Protein 9EN7 (pdb70)

Radius of gyration: 12.28 Å; Cα contacts (8 Å, |Δi|>4): 155; chains: 1; bounding box: 19×34×38 Å

Organism: Drosophila melanogaster (NCBI:txid7227)

InterPro domains:
  IPR000504 RNA recognition motif domain [PF00076] (9-77)
  IPR000504 RNA recognition motif domain [PF00076] (98-163)
  IPR000504 RNA recognition motif domain [PS50102] (7-88)
  IPR000504 RNA recognition motif domain [PS50102] (96-173)
  IPR000504 RNA recognition motif domain [SM00360] (8-80)
  IPR000504 RNA recognition motif domain [SM00360] (97-169)
  IPR012677 Nucleotide-binding alpha-beta plait domain superfamily [G3DSA:3.30.70.330] (5-88)
  IPR012677 Nucleotide-binding alpha-beta plait domain superfamily [G3DSA:3.30.70.330] (96-175)
  IPR034131 DAZ-associated protein 1, RNA recognition motif 2 [cd12327] (94-173)
  IPR035979 RNA-binding domain superfamily [SSF54928] (7-91)
  IPR035979 RNA-binding domain superfamily [SSF54928] (87-186)

Structure (mmCIF, N/CA/C/O backbone):
data_9EN7
#
_entry.id   9EN7
#
_cell.length_a   38.344
_cell.length_b   45.496
_cell.length_c   57.026
_cell.angle_alpha   90.000
_cell.angle_beta   90.000
_cell.angle_gamma   90.000
#
_symmetry.space_group_name_H-M   'P 21 21 21'
#
loop_
_entity.id
_entity.type
_entity.pdbx_description
1 polymer 'Heterogeneous nuclear ribonucleoprotein 27C'
2 non-polymer GLYCEROL
3 water water
#
loop_
_atom_site.group_PDB
_atom_site.id
_atom_site.type_symbol
_atom_site.label_atom_id
_atom_site.label_alt_id
_atom_site.label_comp_id
_atom_site.label_asym_id
_atom_site.label_entity_id
_atom_site.label_seq_id
_atom_site.pdbx_PDB_ins_code
_atom_site.Cartn_x
_atom_site.Cartn_y
_atom_site.Cartn_z
_atom_site.occupancy
_atom_site.B_iso_or_equiv
_atom_site.auth_seq_id
_atom_site.auth_comp_id
_atom_site.auth_asym_id
_atom_site.auth_atom_id
_atom_site.pdbx_PDB_model_num
ATOM 1 N N . GLU A 1 7 ? 15.06916 16.54659 36.39752 1.000 55.69000 7 GLU A N 1
ATOM 2 C CA . GLU A 1 7 ? 15.87111 16.24997 35.21697 1.000 88.29000 7 GLU A CA 1
ATOM 3 C C . GLU A 1 7 ? 15.29067 16.94599 33.99025 1.000 149.67000 7 GLU A C 1
ATOM 4 O O . GLU A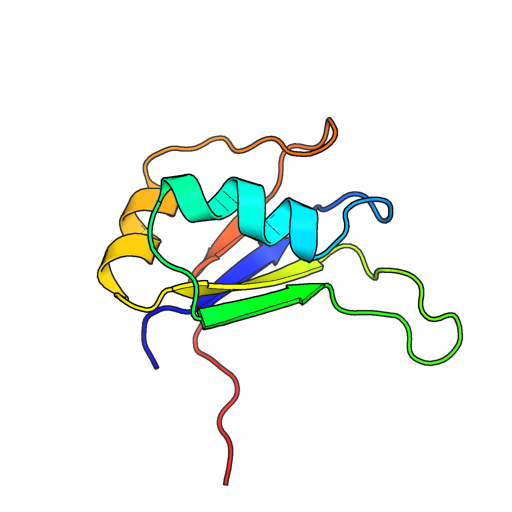 1 7 ? 14.07342 17.01748 33.82567 1.000 97.66000 7 GLU A O 1
ATOM 10 N N . ARG A 1 8 ? 16.16965 17.45244 33.12468 1.000 41.04000 8 ARG A N 1
ATOM 11 C CA . ARG A 1 8 ? 15.75819 18.27323 31.99665 1.000 31.88000 8 ARG A CA 1
ATOM 12 C C . ARG A 1 8 ? 16.10851 17.69375 30.63183 1.000 63.47000 8 ARG A C 1
ATOM 13 O O . ARG A 1 8 ? 15.61248 18.20595 29.62190 1.000 35.52000 8 ARG A O 1
ATOM 21 N N . GLY A 1 9 ? 16.92845 16.64869 30.56165 1.000 43.38152 9 GLY A N 1
ATOM 22 C CA . GLY A 1 9 ? 17.48309 16.24151 29.28360 1.000 27.41381 9 GLY A CA 1
ATOM 23 C C . GLY A 1 9 ? 17.00873 14.91478 28.72894 1.000 16.24142 9 GLY A C 1
ATOM 24 O O . GLY A 1 9 ? 17.73273 14.27543 27.95728 1.000 13.58847 9 GLY A O 1
ATOM 25 N N . LYS A 1 10 ? 15.79396 14.50374 29.07826 1.000 14.20697 10 LYS A N 1
ATOM 26 C CA . LYS A 1 10 ? 15.27956 13.19727 28.69275 1.000 13.50425 10 LYS A CA 1
ATOM 27 C C . LYS A 1 10 ? 14.32795 13.30997 27.50486 1.000 12.25410 10 LYS A C 1
ATOM 28 O O . LYS A 1 10 ? 13.42432 14.15550 27.48769 1.000 13.88851 10 LYS A O 1
ATOM 34 N N . LEU A 1 11 ? 14.52252 12.41952 26.54077 1.000 12.45939 11 LEU A N 1
ATOM 35 C CA . LEU A 1 11 ? 13.73013 12.33739 25.32538 1.000 14.45963 11 LEU A CA 1
ATOM 36 C C . LEU A 1 11 ? 13.04520 10.97676 25.26527 1.000 14.05958 11 LEU A C 1
ATOM 37 O O . LEU A 1 11 ? 13.70966 9.94513 25.36137 1.000 15.78610 11 LEU A O 1
ATOM 42 N N . PHE A 1 12 ? 11.72393 10.97393 25.10766 1.000 12.95155 12 PHE A N 1
ATOM 43 C CA . PHE A 1 12 ? 11.00955 9.78188 24.66032 1.000 11.76457 12 PHE A CA 1
ATOM 44 C C . PHE A 1 12 ? 11.22614 9.62950 23.15971 1.000 10.76182 12 PHE A C 1
ATOM 45 O O . PHE A 1 12 ? 11.27644 10.62846 22.43429 1.000 12.52255 12 PHE A O 1
ATOM 53 N N . VAL A 1 13 ? 11.39351 8.38820 22.69513 1.000 11.11186 13 VAL A N 1
ATOM 54 C CA . VAL A 1 13 ? 11.48424 8.12604 21.26244 1.000 11.91195 13 VAL A CA 1
ATOM 55 C C . VAL A 1 13 ? 10.50346 7.02888 20.89528 1.000 11.93564 13 VAL A C 1
ATOM 56 O O . VAL A 1 13 ? 10.71041 5.86107 21.25078 1.000 12.60941 13 VAL A O 1
ATOM 60 N N . GLY A 1 14 ? 9.44970 7.39348 20.17299 1.000 11.89616 14 GLY A N 1
ATOM 61 C CA . GLY A 1 14 ? 8.46808 6.43226 19.73270 1.000 12.79364 14 GLY A CA 1
ATOM 62 C C . GLY A 1 14 ? 8.66133 6.01061 18.28475 1.000 12.69100 14 GLY A C 1
ATOM 63 O O . GLY A 1 14 ? 9.46423 6.56072 17.53486 1.000 13.27791 14 GLY A O 1
ATOM 64 N N . GLY A 1 15 ? 7.87950 5.01142 17.89235 1.000 13.54110 15 GLY A N 1
ATOM 65 C CA . GLY A 1 15 ? 7.84984 4.58885 16.50626 1.000 14.25171 15 GLY A CA 1
ATOM 66 C C . GLY A 1 15 ? 9.04395 3.78567 16.04960 1.000 13.66216 15 GLY A C 1
ATOM 67 O O . GLY A 1 15 ? 9.30196 3.70514 14.84724 1.000 16.34670 15 GLY A O 1
ATOM 68 N N . LEU A 1 16 ? 9.78663 3.18533 16.97097 1.000 13.10683 16 LEU A N 1
ATOM 69 C CA . LEU A 1 16 ? 10.93863 2.38569 16.58938 1.000 13.41477 16 LEU A CA 1
ATOM 70 C C . LEU A 1 16 ? 10.49738 1.04132 16.03295 1.000 16.00718 16 LEU A C 1
ATOM 71 O O . LEU A 1 16 ? 9.51433 0.45340 16.48652 1.000 16.67305 16 LEU A O 1
ATOM 76 N N A SER A 1 17 ? 11.22900 0.54947 15.04035 0.737 17.10468 17 SER A N 1
ATOM 77 N N B SER A 1 17 ? 11.25651 0.53564 15.06766 0.263 16.85465 17 SER A N 1
ATOM 78 C CA A SER A 1 17 ? 11.07804 -0.85437 14.70241 0.737 17.91004 17 SER A CA 1
ATOM 79 C CA B SER A 1 17 ? 11.10178 -0.85722 14.67837 0.263 17.57053 17 SER A CA 1
ATOM 80 C C A SER A 1 17 ? 11.51400 -1.69263 15.89246 0.737 17.27312 17 SER A C 1
ATOM 81 C C B SER A 1 17 ? 11.58755 -1.74729 15.81567 0.263 17.54684 17 SER A C 1
ATOM 82 O O A SER A 1 17 ? 12.40047 -1.30508 16.65573 0.737 14.63597 17 SER A O 1
ATOM 83 O O B SER A 1 17 ? 12.58625 -1.44448 16.47368 0.263 16.60725 17 SER A O 1
ATOM 88 N N . TRP A 1 18 ? 10.87043 -2.84860 16.05975 1.000 17.69423 18 TRP A N 1
ATOM 89 C CA . TRP A 1 18 ? 11.27263 -3.74466 17.13476 1.000 18.73383 18 TRP A CA 1
ATOM 90 C C . TRP A 1 18 ? 12.67901 -4.29060 16.94714 1.000 16.68621 18 TRP A C 1
ATOM 91 O O . TRP A 1 18 ? 13.24356 -4.82165 17.90823 1.000 18.43379 18 TRP A O 1
ATOM 102 N N . GLU A 1 19 ? 13.26558 -4.14311 15.75441 1.000 15.50186 19 GLU A N 1
ATOM 103 C CA . GLU A 1 19 ? 14.62276 -4.60314 15.50178 1.000 15.80189 19 GLU A CA 1
ATOM 104 C C . GLU A 1 19 ? 15.67950 -3.65922 16.06551 1.000 14.78335 19 GLU A C 1
ATOM 105 O O . GLU A 1 19 ? 16.84456 -4.04832 16.16678 1.000 16.10983 19 GLU A O 1
ATOM 111 N N . THR A 1 20 ? 15.32170 -2.41702 16.38996 1.000 13.80429 20 THR A N 1
ATOM 112 C CA . THR A 1 20 ? 16.31650 -1.40375 16.72118 1.000 13.71217 20 THR A CA 1
ATOM 113 C C . THR A 1 20 ? 16.81554 -1.61498 18.14679 1.000 13.37529 20 THR A C 1
ATOM 114 O O . THR A 1 20 ? 16.02220 -1.61589 19.09562 1.000 14.12538 20 THR A O 1
ATOM 118 N N . THR A 1 21 ? 18.12376 -1.79381 18.30241 1.000 13.63058 21 THR A N 1
ATOM 119 C CA . THR A 1 21 ? 18.70420 -1.96715 19.62596 1.000 13.65690 21 THR A CA 1
ATOM 120 C C . THR A 1 21 ? 18.90683 -0.61073 20.29113 1.000 13.68848 21 THR A C 1
ATOM 121 O O . THR A 1 21 ? 18.97683 0.43677 19.64225 1.000 13.37002 21 THR A O 1
ATOM 125 N N . GLN A 1 22 ? 19.02091 -0.63551 21.61757 1.000 14.16486 22 GLN A N 1
ATOM 126 C CA . GLN A 1 22 ? 19.29947 0.61877 22.30956 1.000 14.52543 22 GLN A CA 1
ATOM 127 C C . GLN A 1 22 ? 20.69563 1.13741 21.98785 1.000 13.89640 22 GLN A C 1
ATOM 128 O O . GLN A 1 22 ? 20.91923 2.34818 22.02105 1.000 13.61479 22 GLN A O 1
ATOM 134 N N . GLU A 1 23 ? 21.63262 0.25444 21.63887 1.000 13.13315 23 GLU A N 1
ATOM 135 C CA . GLU A 1 23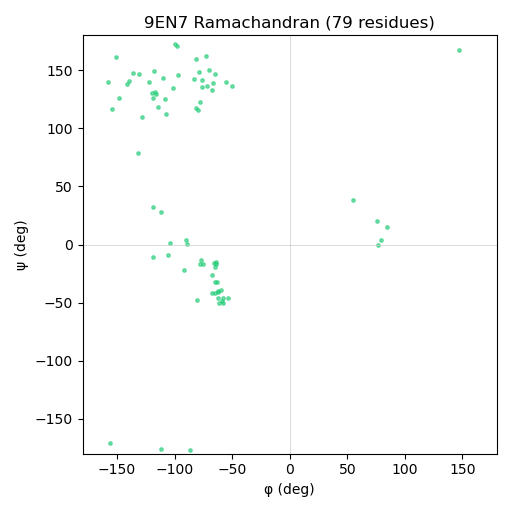 ? 22.94218 0.71878 21.18896 1.000 14.16486 23 GLU A CA 1
ATOM 136 C C . GLU A 1 23 ? 22.84307 1.49201 19.87539 1.000 13.17790 23 GLU A C 1
ATOM 137 O O . GLU A 1 23 ? 23.50405 2.52153 19.69687 1.000 13.05946 23 GLU A O 1
ATOM 143 N N . ASN A 1 24 ? 22.02612 1.00996 18.94383 1.000 12.35674 24 ASN A N 1
ATOM 144 C CA . ASN A 1 24 ? 21.80765 1.73238 17.69610 1.000 12.61993 24 ASN A CA 1
ATOM 145 C C . ASN A 1 24 ? 21.06516 3.04499 17.94705 1.000 11.77773 24 ASN A C 1
ATOM 146 O O . ASN A 1 24 ? 21.39494 4.08505 17.36304 1.000 12.31463 24 ASN A O 1
ATOM 151 N N . LEU A 1 25 ? 20.06096 3.02054 18.82049 1.000 11.67508 25 LEU A N 1
ATOM 152 C CA . LEU A 1 25 ? 19.35410 4.24798 19.17375 1.000 11.82773 25 LEU A CA 1
ATOM 153 C C . LEU A 1 25 ? 20.31621 5.29193 19.73359 1.000 11.41453 25 LEU A C 1
ATOM 154 O O . LEU A 1 25 ? 20.26098 6.47638 19.37963 1.000 12.08829 25 LEU A O 1
ATOM 159 N N . SER A 1 26 ? 21.18479 4.87125 20.64777 1.000 12.56993 26 SER A N 1
ATOM 160 C CA . SER A 1 26 ? 22.16022 5.78406 21.22687 1.000 13.27264 26 SER A CA 1
ATOM 161 C C . SER A 1 26 ? 23.10658 6.31993 20.16221 1.000 13.56478 26 SER A C 1
ATOM 162 O O . SER A 1 26 ? 23.37409 7.52750 20.10626 1.000 14.79651 26 SER A O 1
ATOM 165 N N . ARG A 1 27 ? 23.61688 5.43293 19.30672 1.000 14.24381 27 ARG A N 1
ATOM 166 C CA . ARG A 1 27 ? 24.49272 5.86321 18.22276 1.000 14.91758 27 ARG A CA 1
ATOM 167 C C . ARG A 1 27 ? 23.84741 6.96376 17.38976 1.000 14.40436 27 ARG A C 1
ATOM 168 O O . ARG A 1 27 ? 24.48014 7.98148 17.08210 1.000 16.12562 27 ARG A O 1
ATOM 176 N N . TYR A 1 28 ? 22.58052 6.78396 17.02268 1.000 13.57268 28 TYR A N 1
ATOM 177 C CA . TYR A 1 28 ? 21.91687 7.79490 16.21228 1.000 13.17263 28 TYR A CA 1
ATOM 178 C C . TYR A 1 28 ? 21.85266 9.13082 16.94772 1.000 13.00419 28 TYR A C 1
ATOM 179 O O . TYR A 1 28 ? 22.2155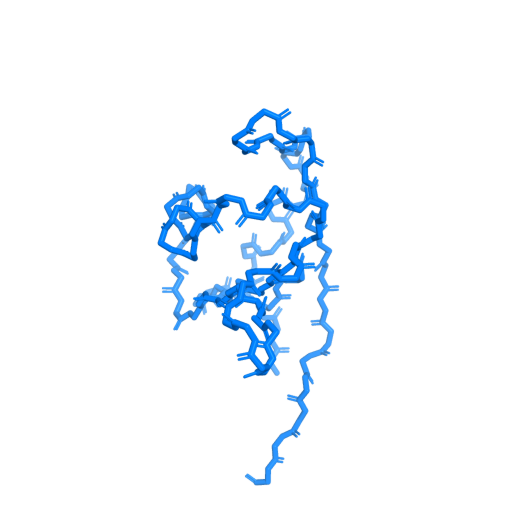2 10.18371 16.39952 1.000 14.12275 28 TYR A O 1
ATOM 188 N N . PHE A 1 29 ? 21.38637 9.11310 18.19545 1.000 12.26463 29 PHE A N 1
ATOM 189 C CA . PHE A 1 29 ? 21.14041 10.37906 18.86905 1.000 12.54624 29 PHE A CA 1
ATOM 190 C C . PHE A 1 29 ? 22.40522 11.04941 19.37472 1.000 12.91207 29 PHE A C 1
ATOM 191 O O . PHE A 1 29 ? 22.36855 12.24784 19.67316 1.000 12.88839 29 PHE A O 1
ATOM 199 N N . CYS A 1 30 ? 23.529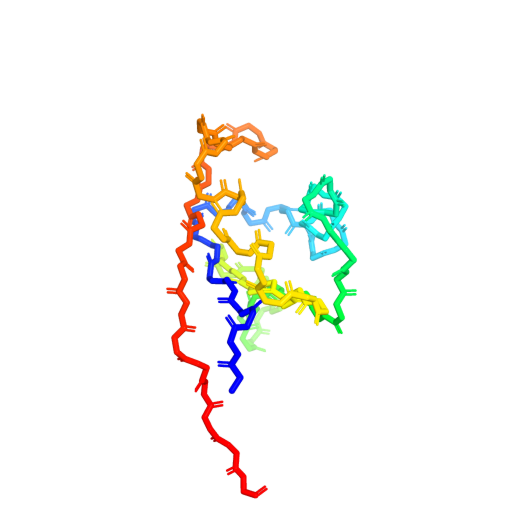72 10.33862 19.41247 1.000 13.46214 30 CYS A N 1
ATOM 200 C CA . CYS A 1 30 ? 24.77378 10.97898 19.81739 1.000 14.63597 30 CYS A CA 1
ATOM 201 C C . CYS A 1 30 ? 25.21200 12.07495 18.86256 1.000 14.86757 30 CYS A C 1
ATOM 202 O O . CYS A 1 30 ? 26.08571 12.87196 19.22063 1.000 15.63872 30 CYS A O 1
ATOM 205 N N . ARG A 1 31 ? 24.64579 12.13594 17.65528 1.000 15.38869 31 ARG A N 1
ATOM 206 C CA . ARG A 1 31 ? 24.99227 13.26096 16.79713 1.000 17.18101 31 ARG A CA 1
ATOM 207 C C . ARG A 1 31 ? 24.52625 14.58404 17.38910 1.000 16.32038 31 ARG A C 1
ATOM 208 O O . ARG A 1 31 ? 24.98546 15.64587 16.95658 1.000 18.41800 31 ARG A O 1
ATOM 216 N N . PHE A 1 32 ? 23.62231 14.54613 18.35518 1.000 13.82008 32 PHE A N 1
ATOM 217 C CA . PHE A 1 32 ? 23.11854 15.75427 18.97948 1.000 14.25434 32 PHE A CA 1
ATOM 218 C C . PHE A 1 32 ? 23.70494 16.00842 20.35715 1.000 13.96483 32 PHE A C 1
A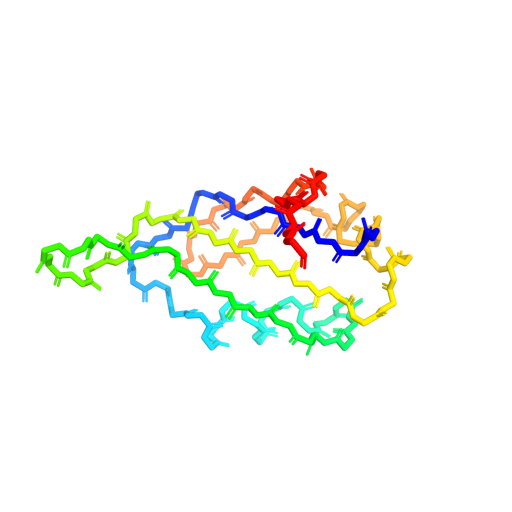TOM 219 O O . PHE A 1 32 ? 23.32505 16.99356 20.99057 1.000 15.61240 32 PHE A O 1
ATOM 227 N N . GLY A 1 33 ? 24.60749 15.16365 20.83799 1.000 12.72521 33 GLY A N 1
ATOM 228 C CA . GLY A 1 33 ? 25.23075 15.39608 22.13015 1.000 13.53583 33 GLY A CA 1
ATOM 229 C C . GLY A 1 33 ? 25.55984 14.11035 22.86537 1.000 12.90944 33 GLY A C 1
ATOM 230 O O . GLY A 1 33 ? 25.10730 13.01964 22.52471 1.000 13.62532 33 GLY A O 1
ATOM 231 N N . ASP A 1 34 ? 26.35545 14.26787 23.92545 1.000 12.28832 34 ASP A N 1
ATOM 232 C CA . ASP A 1 34 ? 26.76173 13.14074 24.76189 1.000 12.37254 34 ASP A CA 1
ATOM 233 C C . ASP A 1 34 ? 25.55503 12.56561 25.49536 1.000 11.64877 34 ASP A C 1
ATOM 234 O O . ASP A 1 34 ? 24.71746 13.31171 26.01304 1.000 12.04355 34 ASP A O 1
ATOM 239 N N . ILE A 1 35 ? 25.48070 11.23645 25.56757 1.000 11.26714 35 ILE A N 1
ATOM 240 C CA . ILE A 1 35 ? 24.32267 10.53346 26.11160 1.000 11.30136 35 ILE A CA 1
ATOM 241 C C . ILE A 1 35 ? 24.72561 9.75920 27.36613 1.000 11.51717 35 ILE A C 1
ATOM 242 O O . ILE A 1 35 ? 25.69115 8.98593 27.34893 1.000 12.60414 35 ILE A O 1
ATOM 247 N N . ILE A 1 36 ? 23.96274 9.94396 28.44760 1.000 11.49348 36 ILE A N 1
ATOM 248 C CA . ILE A 1 36 ? 24.22892 9.26425 29.71405 1.000 11.91195 36 ILE A CA 1
ATOM 249 C C . ILE A 1 36 ? 23.25729 8.13237 30.01635 1.000 12.30411 36 ILE A C 1
ATOM 250 O O . ILE A 1 36 ? 23.48573 7.38119 30.97687 1.000 13.82534 36 ILE A O 1
ATOM 255 N N . ASP A 1 37 ? 22.19030 7.97768 29.24524 1.000 11.79615 37 ASP A N 1
ATOM 256 C CA . ASP A 1 37 ? 21.31128 6.82939 29.40681 1.000 12.55414 37 ASP A CA 1
ATOM 257 C C . ASP A 1 37 ? 20.55947 6.62962 28.10507 1.000 12.19620 37 ASP A C 1
ATOM 258 O O . ASP A 1 37 ? 20.13334 7.59688 27.47864 1.000 12.51992 37 ASP A O 1
ATOM 263 N N . CYS A 1 38 ? 20.38611 5.37877 27.71049 1.000 12.63046 38 CYS A N 1
ATOM 264 C CA . CYS A 1 38 ? 19.59055 5.08953 26.52445 1.000 12.66731 38 CYS A CA 1
ATOM 265 C C . CYS A 1 38 ? 19.03401 3.68741 26.65599 1.000 14.34909 38 CYS A C 1
ATOM 266 O O . CYS A 1 38 ? 19.79975 2.72140 26.71026 1.000 16.89939 38 CYS A O 1
ATOM 269 N N . VAL A 1 39 ? 17.71293 3.57494 26.71233 1.000 13.22527 39 VAL A N 1
ATOM 270 C CA . VAL A 1 39 ? 17.06617 2.28208 26.86250 1.000 13.86219 39 VAL A CA 1
ATOM 271 C C . VAL A 1 39 ? 15.96329 2.13500 25.83338 1.000 13.17263 39 VAL A C 1
ATOM 272 O O . VAL A 1 39 ? 15.29918 3.10603 25.45427 1.000 14.35698 39 VAL A O 1
ATOM 276 N N . VAL A 1 40 ? 15.77789 0.89840 25.38154 1.000 12.69100 40 VAL A N 1
ATOM 277 C CA . VAL A 1 40 ? 14.61554 0.48717 24.60790 1.000 12.93839 40 VAL A CA 1
ATOM 278 C C . VAL A 1 40 ? 13.77323 -0.38764 25.52217 1.000 13.29633 40 VAL A C 1
ATOM 279 O O . VAL A 1 40 ? 14.28337 -1.35163 26.10444 1.000 14.35962 40 VAL A O 1
ATOM 283 N N . MET A 1 41 ? 12.50121 -0.02619 25.68841 1.000 13.14894 41 MET A N 1
ATOM 284 C CA . MET A 1 41 ? 11.65161 -0.75811 26.61670 1.000 13.87008 41 MET A CA 1
ATOM 285 C C . MET A 1 41 ? 11.31365 -2.12477 26.03959 1.000 15.38606 41 MET A C 1
ATOM 286 O O . MET A 1 41 ? 10.99016 -2.25415 24.85664 1.000 15.52555 41 MET A O 1
ATOM 291 N N . LYS A 1 42 ? 11.39110 -3.14987 26.88432 1.000 16.32564 42 LYS A N 1
ATOM 292 C CA . LYS A 1 42 ? 11.24252 -4.53710 26.46438 1.000 17.84951 42 LYS A CA 1
ATOM 293 C C . LYS A 1 42 ? 10.03076 -5.17838 27.13532 1.000 19.01281 42 LYS A C 1
ATOM 294 O O . LYS A 1 42 ? 9.67691 -4.85398 28.27653 1.000 18.99701 42 LYS A O 1
ATOM 300 N N . ASN A 1 43 ? 9.41805 -6.12690 26.42865 1.000 21.21307 43 ASN A N 1
ATOM 301 C CA . ASN A 1 43 ? 8.34561 -6.91944 27.01119 1.000 26.86112 43 ASN A CA 1
ATOM 302 C C . ASN A 1 43 ? 8.91377 -7.80513 28.10952 1.000 31.60116 43 ASN A C 1
ATOM 303 O O . ASN A 1 43 ? 9.93486 -8.47099 27.91702 1.000 30.85633 43 ASN A O 1
ATOM 308 N N . ASN A 1 44 ? 8.24577 -7.81319 29.26458 1.000 37.05181 44 ASN A N 1
ATOM 309 C CA . ASN A 1 44 ? 8.77661 -8.52762 30.42110 1.000 43.12359 44 ASN A CA 1
ATOM 310 C C . ASN A 1 44 ? 8.89744 -10.02366 30.15180 1.000 45.02382 44 ASN A C 1
ATOM 311 O O . ASN A 1 44 ? 9.88025 -10.65646 30.55577 1.000 45.60547 44 ASN A O 1
ATOM 316 N N . GLU A 1 45 ? 7.91333 -10.60792 29.46730 1.000 46.20554 45 GLU A N 1
ATOM 317 C CA . GLU A 1 45 ? 7.92040 -12.05229 29.25600 1.000 47.56623 45 GLU A CA 1
ATOM 318 C C . GLU A 1 45 ? 8.84897 -12.45095 28.11452 1.000 45.79496 45 GLU A C 1
ATOM 319 O O . GLU A 1 45 ? 9.65949 -13.37352 28.25699 1.000 46.76350 45 GLU A O 1
ATOM 325 N N . SER A 1 46 ? 8.74772 -11.76479 26.97591 1.000 42.35245 46 SER A N 1
ATOM 326 C CA . SER A 1 46 ? 9.46093 -12.17376 25.77326 1.000 38.95730 46 SER A CA 1
ATOM 327 C C . SER A 1 46 ? 10.83052 -11.52879 25.62942 1.000 37.02812 46 SER A C 1
ATOM 328 O O . SER A 1 46 ? 11.67887 -12.06876 24.90816 1.000 37.01760 46 SER A O 1
ATOM 331 N N . GLY A 1 47 ? 11.06730 -10.39799 26.29024 1.000 34.00408 47 GLY A N 1
ATOM 332 C CA . GLY A 1 47 ? 12.29360 -9.65647 26.10655 1.000 31.83803 47 GLY A CA 1
ATOM 333 C C . GLY A 1 47 ? 12.36604 -8.85630 24.82660 1.000 29.04822 47 GLY A C 1
ATOM 334 O O . GLY A 1 47 ? 13.37705 -8.18050 24.59525 1.000 29.41932 47 GLY A O 1
ATOM 335 N N . ARG A 1 48 ? 11.32935 -8.89815 23.99372 1.000 27.65332 48 ARG A N 1
ATOM 336 C CA . ARG A 1 48 ? 11.34188 -8.17532 22.73273 1.000 27.10062 48 ARG A CA 1
ATOM 337 C C . ARG A 1 48 ? 11.04277 -6.69636 22.94354 1.000 22.20529 48 ARG A C 1
ATOM 338 O O . ARG A 1 48 ? 10.30308 -6.30707 23.85063 1.000 21.47626 48 ARG A O 1
ATOM 346 N N . SER A 1 49 ? 11.63129 -5.87257 22.08357 1.000 18.77594 49 SER A N 1
ATOM 347 C CA . SER A 1 49 ? 11.36951 -4.44383 22.09952 1.000 17.16258 49 SER A CA 1
ATOM 348 C C . SER A 1 49 ? 9.87907 -4.15596 21.97998 1.000 16.38618 49 SER A C 1
ATOM 349 O O . SER A 1 49 ? 9.16648 -4.78900 21.19814 1.000 18.28903 49 SER A O 1
ATOM 352 N N . ARG A 1 50 ? 9.42408 -3.16318 22.74027 1.000 15.11234 50 ARG A N 1
ATOM 353 C CA . ARG A 1 50 ? 8.07551 -2.62970 22.64648 1.000 15.94665 50 ARG A CA 1
ATOM 354 C C . ARG A 1 50 ? 7.97396 -1.47612 21.65196 1.000 15.50975 50 ARG A C 1
ATOM 355 O O . ARG A 1 50 ? 6.90374 -0.87045 21.54065 1.000 16.85202 50 ARG A O 1
ATOM 363 N N . GLY A 1 51 ? 9.05662 -1.14785 20.94278 1.000 14.75177 51 GLY A N 1
ATOM 364 C CA . GLY A 1 51 ? 9.00357 -0.13977 19.89818 1.000 15.14392 51 GLY A CA 1
ATOM 365 C C . GLY A 1 51 ? 9.15481 1.29254 20.36220 1.000 13.93588 51 GLY A C 1
ATOM 366 O O . GLY A 1 51 ? 8.83246 2.20782 19.59582 1.000 14.21223 51 GLY A O 1
ATOM 367 N N . PHE A 1 52 ? 9.61324 1.52174 21.59348 1.000 13.33844 52 PHE A N 1
ATOM 368 C CA . PHE A 1 52 ? 9.88908 2.86916 22.06909 1.000 13.17000 52 PHE A CA 1
ATOM 369 C C . PHE A 1 52 ? 10.99876 2.80255 23.10179 1.000 12.58572 52 PHE A C 1
ATOM 370 O O . PHE A 1 52 ? 11.28722 1.73822 23.65627 1.000 12.78311 52 PHE A O 1
ATOM 378 N N . GLY A 1 53 ? 11.62595 3.94703 23.33478 1.000 12.11724 53 GLY A N 1
ATOM 379 C CA . GLY A 1 53 ? 12.72428 4.03493 24.26722 1.000 12.44623 53 GLY A CA 1
ATOM 380 C C . GLY A 1 53 ? 12.88100 5.44242 24.78518 1.000 11.47506 53 GLY A C 1
ATOM 381 O O . GLY A 1 53 ? 12.05478 6.31964 24.51754 1.000 11.45927 53 GLY A O 1
ATOM 382 N N . PHE A 1 54 ? 13.98309 5.64575 25.50512 1.000 10.94868 54 PHE A N 1
ATOM 383 C CA . PHE A 1 54 ? 14.29029 6.93147 26.11207 1.000 11.24609 54 PHE A CA 1
ATOM 384 C C . PHE A 1 54 ? 15.77802 7.19802 25.99163 1.000 11.24872 54 PHE A C 1
ATOM 385 O O . PHE A 1 54 ? 16.59214 6.30140 26.22874 1.000 12.71995 54 PHE A O 1
ATOM 393 N N . VAL A 1 55 ? 16.11432 8.44066 25.65388 1.000 11.05659 55 VAL A N 1
ATOM 394 C CA . VAL A 1 55 ? 17.48811 8.91402 25.55410 1.000 11.76457 55 VAL A CA 1
ATOM 395 C C . VAL A 1 55 ? 17.64171 10.05674 26.54769 1.000 11.43558 55 VAL A C 1
ATOM 396 O O . VAL A 1 55 ? 16.82779 10.98454 26.54694 1.000 12.78838 55 VAL A O 1
ATOM 400 N N . THR A 1 56 ? 18.68792 10.01301 27.37261 1.000 11.36978 56 THR A N 1
ATOM 401 C CA . THR A 1 56 ? 18.99061 11.10928 28.28804 1.000 11.92511 56 THR A CA 1
ATOM 402 C C . THR A 1 56 ? 20.31407 11.73907 27.89517 1.000 11.08817 56 THR A C 1
ATOM 403 O O . THR A 1 56 ? 21.35425 11.07268 27.92303 1.000 11.59613 56 THR A O 1
ATOM 407 N N . PHE A 1 57 ? 20.26618 13.02265 27.54595 1.000 11.12502 57 PHE A N 1
ATOM 408 C CA . PHE A 1 57 ? 21.46905 13.77420 27.24002 1.000 11.53559 57 PHE A CA 1
ATOM 409 C C . PHE A 1 57 ? 22.11761 14.29269 28.51174 1.000 11.40926 57 PHE A C 1
ATOM 410 O O . PHE A 1 57 ? 21.43778 14.69623 29.45496 1.000 13.43845 57 PHE A O 1
ATOM 418 N N . ALA A 1 58 ? 23.44808 14.28318 28.52133 1.000 12.06724 58 ALA A N 1
ATOM 419 C CA . ALA A 1 58 ? 24.18658 14.89430 29.61864 1.000 13.35423 58 ALA A CA 1
ATOM 420 C C . ALA A 1 58 ? 23.86443 16.37854 29.73670 1.000 13.56478 58 ALA A C 1
ATOM 421 O O . ALA A 1 58 ? 23.76362 16.91528 30.84828 1.000 15.72557 58 ALA A O 1
ATOM 423 N N . ASP A 1 59 ? 23.72711 17.06099 28.60013 1.000 13.53057 59 ASP A N 1
ATOM 424 C CA . ASP A 1 59 ? 23.45702 18.49259 28.55237 1.000 13.58321 59 ASP A CA 1
ATOM 425 C C . ASP A 1 59 ? 22.01688 18.66872 28.10233 1.000 13.74639 59 ASP A C 1
ATOM 426 O O . ASP A 1 59 ? 21.69444 18.35459 26.94346 1.000 13.05683 59 ASP A O 1
ATOM 431 N N . PRO A 1 60 ? 21.12466 19.15659 28.97268 1.000 14.55438 60 PRO A N 1
ATOM 432 C CA . PRO A 1 60 ? 19.69672 19.19725 28.61886 1.000 14.75703 60 PRO A CA 1
ATOM 433 C C . PRO A 1 60 ? 19.36923 20.12170 27.47051 1.000 15.08076 60 PRO A C 1
ATOM 434 O O . PRO A 1 60 ? 18.29274 19.97355 26.87339 1.000 15.77558 60 PRO A O 1
ATOM 438 N N . THR A 1 61 ? 20.24942 21.07479 27.14772 1.000 15.02285 61 THR A N 1
ATOM 439 C CA . THR A 1 61 ? 19.99587 21.94275 26.00743 1.000 16.49145 61 THR A CA 1
ATOM 440 C C . THR A 1 61 ? 20.00457 21.17843 24.69082 1.000 16.23879 61 THR A C 1
ATOM 441 O O . THR A 1 61 ? 19.51108 21.69215 23.68324 1.000 17.46788 61 THR A O 1
ATOM 445 N N . ASN A 1 62 ? 20.54656 19.95903 24.67076 1.000 15.05707 62 ASN A N 1
ATOM 446 C CA . ASN A 1 62 ? 20.57543 19.20313 23.42508 1.000 14.89126 62 ASN A CA 1
ATOM 447 C C . ASN A 1 62 ? 19.21973 18.61938 23.03555 1.000 14.04116 62 ASN A C 1
ATOM 448 O O . ASN A 1 62 ? 19.03074 18.26172 21.86684 1.000 14.62807 62 ASN A O 1
ATOM 453 N N . VAL A 1 63 ? 18.26192 18.54320 23.95777 1.000 12.93839 63 VAL A N 1
ATOM 454 C CA . VAL A 1 63 ? 16.93925 18.04357 23.59159 1.000 13.08841 63 VAL A CA 1
ATOM 455 C C . VAL A 1 63 ? 16.32088 18.90448 22.48911 1.000 12.88312 63 VAL A C 1
ATOM 456 O O . VAL A 1 63 ? 15.83590 18.38799 21.47285 1.000 13.30423 63 VAL A O 1
ATOM 460 N N . ASN A 1 64 ? 16.33693 20.23082 22.66171 1.000 14.24644 64 ASN A N 1
ATOM 461 C CA . ASN A 1 64 ? 15.73931 21.09062 21.64361 1.000 16.33880 64 ASN A CA 1
ATOM 462 C C . ASN A 1 64 ? 16.47010 20.97165 20.31763 1.000 15.05180 64 ASN A C 1
ATOM 463 O O . ASN A 1 64 ? 15.85538 21.11853 19.25364 1.000 15.48607 64 ASN A O 1
ATOM 468 N N . HIS A 1 65 ? 17.78116 20.72338 20.35880 1.000 14.21223 65 HIS A N 1
ATOM 469 C CA . HIS A 1 65 ? 18.52848 20.54374 19.12148 1.000 14.17538 65 HIS A CA 1
ATOM 470 C C . HIS A 1 65 ? 18.02160 19.33480 18.33622 1.000 13.47530 65 HIS A C 1
ATOM 471 O O . HIS A 1 65 ? 17.90913 19.39077 17.10499 1.000 14.09643 65 HIS A O 1
ATOM 478 N N . VAL A 1 66 ? 17.70938 18.23018 19.02541 1.000 12.87786 66 VAL A N 1
ATOM 479 C CA . VAL A 1 66 ? 17.09228 17.09399 18.34773 1.000 12.48044 66 VAL A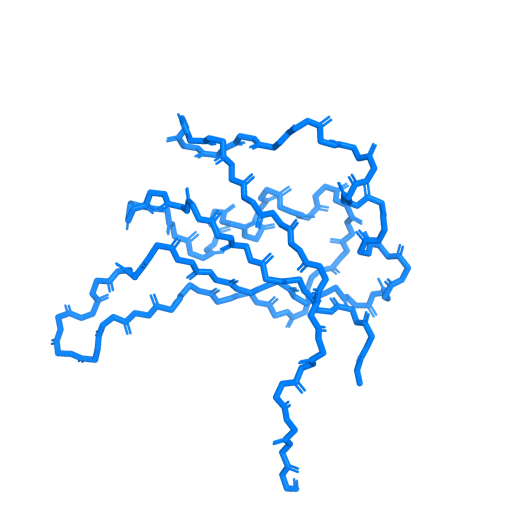 CA 1
ATOM 480 C C . VAL A 1 66 ? 15.79677 17.53360 17.68286 1.000 12.15935 66 VAL A C 1
ATOM 481 O O . VAL A 1 66 ? 15.54958 17.25634 16.49688 1.000 12.39622 66 VAL A O 1
ATOM 485 N N . LEU A 1 67 ? 14.93594 18.21383 18.44984 1.000 12.76206 67 LEU A N 1
ATOM 486 C CA . LEU A 1 67 ? 13.57163 18.47137 18.00202 1.000 13.46477 67 LEU A CA 1
ATOM 487 C C . LEU A 1 67 ? 13.54172 19.37980 16.78235 1.000 13.98852 67 LEU A C 1
ATOM 488 O O . LEU A 1 67 ? 12.65392 19.24234 15.93462 1.000 15.80979 67 LEU A O 1
ATOM 493 N N . GLN A 1 68 ? 14.49256 20.30650 16.66281 1.000 13.85429 68 GLN A N 1
ATOM 494 C CA . GLN A 1 68 ? 14.45812 21.24040 15.55014 1.000 14.87020 68 GLN A CA 1
ATOM 495 C C . GLN A 1 68 ? 15.20053 20.74221 14.31696 1.000 13.94904 68 GLN A C 1
ATOM 496 O O . GLN A 1 68 ? 15.18662 21.42431 13.28676 1.000 14.16222 68 GLN A O 1
ATOM 502 N N . ASN A 1 69 ? 15.77419 19.54476 14.37030 1.000 12.79101 69 ASN A N 1
ATOM 503 C CA . ASN A 1 69 ? 16.55640 19.00341 13.26743 1.000 12.67784 69 ASN A CA 1
ATOM 504 C C . ASN A 1 69 ? 15.96053 17.71536 12.71112 1.000 13.82797 69 ASN A C 1
ATOM 505 O O . ASN A 1 69 ? 16.68872 16.83009 12.25081 1.000 15.09918 69 ASN A O 1
ATOM 510 N N . GLY A 1 70 ? 14.63564 17.59192 12.75487 1.000 14.44910 70 GLY A N 1
ATOM 511 C CA . GLY A 1 70 ? 13.96343 16.45142 12.17731 1.000 15.54397 70 GLY A CA 1
ATOM 512 C C . GLY A 1 70 ? 13.67872 16.67349 10.70415 1.000 16.79412 70 GLY A C 1
ATOM 513 O O . GLY A 1 70 ? 14.06004 17.69379 10.12309 1.000 18.85752 70 GLY A O 1
ATOM 514 N N . PRO A 1 71 ? 13.00205 15.71879 10.06471 1.000 18.17586 71 PRO A N 1
ATOM 515 C CA . PRO A 1 71 ? 12.52738 14.45504 10.63607 1.000 18.18113 71 PRO A CA 1
ATOM 516 C C . PRO A 1 71 ? 13.67456 13.49272 10.87806 1.000 16.85728 71 PRO A C 1
ATOM 517 O O . PRO A 1 71 ? 14.77002 13.64200 10.33760 1.000 18.44695 71 PRO A O 1
ATOM 521 N N . HIS A 1 72 ? 13.42744 12.48486 11.70437 1.000 14.91495 72 HIS A N 1
ATOM 522 C CA . HIS A 1 72 ? 14.43998 11.51622 12.08526 1.000 14.56754 72 HIS A CA 1
ATOM 523 C C . HIS A 1 72 ? 14.02792 10.14461 11.58913 1.000 15.77294 72 HIS A C 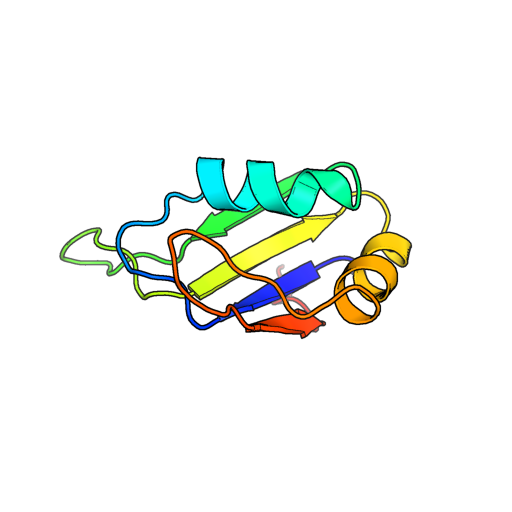1
ATOM 524 O O . HIS A 1 72 ? 12.88603 9.72201 11.79917 1.000 16.26248 72 HIS A O 1
ATOM 531 N N . THR A 1 73 ? 14.95280 9.45865 10.92812 1.000 16.65989 73 THR A N 1
ATOM 532 C CA . THR A 1 73 ? 14.72195 8.10556 10.45168 1.000 17.51789 73 THR A CA 1
ATOM 533 C C . THR A 1 73 ? 15.77724 7.18389 11.03998 1.000 16.04929 73 THR A C 1
ATOM 534 O O . THR A 1 73 ? 16.95050 7.56086 11.17157 1.000 17.89162 73 THR A O 1
ATOM 538 N N . LEU A 1 74 ? 15.34293 5.99004 11.42746 1.000 14.26487 74 LEU A N 1
ATOM 539 C CA . LEU A 1 74 ? 16.25053 4.99170 11.97024 1.000 14.13064 74 LEU A CA 1
ATOM 540 C C . LEU A 1 74 ? 15.71329 3.62499 11.58238 1.000 13.93588 74 LEU A C 1
ATOM 541 O O . LEU A 1 74 ? 14.53610 3.33362 11.82878 1.000 14.37541 74 LEU A O 1
ATOM 546 N N . ASP A 1 75 ? 16.56334 2.81327 10.94787 1.000 14.16222 75 ASP A N 1
ATOM 547 C CA . ASP A 1 75 ? 16.16490 1.47579 10.50419 1.000 15.84664 75 ASP A CA 1
ATOM 548 C C . ASP A 1 75 ? 14.91719 1.52441 9.62138 1.000 17.33366 75 ASP A C 1
ATOM 549 O O . ASP A 1 75 ? 14.04041 0.65931 9.69009 1.000 19.32600 75 ASP A O 1
ATOM 554 N N . GLY A 1 76 ? 14.84045 2.54370 8.77076 1.000 18.25745 76 GLY A N 1
ATOM 555 C CA . GLY A 1 76 ? 13.76354 2.64305 7.80694 1.000 19.94713 76 GLY A CA 1
ATOM 556 C C . GLY A 1 76 ? 12.44954 3.16228 8.35122 1.000 20.00240 76 GLY A C 1
ATOM 557 O O . GLY A 1 76 ? 11.46270 3.19727 7.60959 1.000 22.86853 76 GLY A O 1
ATOM 558 N N . ARG A 1 77 ? 12.39207 3.55235 9.61916 1.000 18.72067 77 ARG A N 1
ATOM 559 C CA . ARG A 1 77 ? 11.18586 4.10330 10.21916 1.000 17.88899 77 ARG A CA 1
ATOM 560 C C . ARG A 1 77 ? 11.38688 5.58500 10.49506 1.000 16.54935 77 ARG A C 1
ATOM 561 O O . ARG A 1 77 ? 12.47256 6.00447 10.90222 1.000 16.56778 77 ARG A O 1
ATOM 569 N N . THR A 1 78 ? 10.33419 6.37492 10.30785 1.000 16.12562 78 THR A N 1
ATOM 570 C CA . THR A 1 78 ? 10.32855 7.73800 10.82269 1.000 16.63884 78 THR A CA 1
ATOM 571 C C . THR A 1 78 ? 9.99906 7.66120 12.30831 1.000 15.74662 78 THR A C 1
ATOM 572 O O . THR A 1 78 ? 8.91688 7.19799 12.68927 1.000 17.38893 78 THR A O 1
ATOM 576 N N . ILE A 1 79 ? 10.93839 8.06356 13.15154 1.000 13.86219 79 ILE A N 1
ATOM 577 C CA . ILE A 1 79 ? 10.79220 7.89942 14.58095 1.000 13.61479 79 ILE A CA 1
ATOM 578 C C . ILE A 1 79 ? 10.30381 9.20439 15.19041 1.000 13.79113 79 ILE A C 1
ATOM 579 O O . ILE A 1 79 ? 10.26291 10.24139 14.53680 1.000 15.33342 79 ILE A O 1
ATOM 584 N N . ASP A 1 80 ? 9.93966 9.16917 16.47025 1.000 13.62005 80 ASP A N 1
ATOM 585 C CA . ASP A 1 80 ? 9.14756 10.23592 17.07938 1.000 14.00431 80 ASP A CA 1
ATOM 586 C C . ASP A 1 80 ? 9.75657 10.68737 18.40034 1.000 12.79101 80 ASP A C 1
ATOM 587 O O . ASP A 1 80 ? 9.26434 10.32304 19.47933 1.000 12.63836 80 ASP A O 1
ATOM 592 N N . PRO A 1 81 ? 10.80968 11.50975 18.36126 1.000 13.15947 81 PRO A N 1
ATOM 593 C CA . PRO A 1 81 ? 11.37057 12.03349 19.61196 1.000 13.37002 81 PRO A CA 1
ATOM 594 C C . PRO A 1 81 ? 10.50298 13.14199 20.18865 1.000 13.09631 81 PRO A C 1
ATOM 595 O O . PRO A 1 81 ? 10.03508 14.03227 19.47216 1.000 14.52806 81 PRO A O 1
ATOM 599 N N . LYS A 1 82 ? 10.28158 13.07045 21.50464 1.000 12.20936 82 LYS A N 1
ATOM 600 C CA . LYS A 1 82 ? 9.48125 14.05552 22.22714 1.000 13.25948 82 LYS A CA 1
ATOM 601 C C . LYS A 1 82 ? 10.15556 14.34289 23.55996 1.000 13.31212 82 LYS A C 1
ATOM 602 O O . LYS A 1 82 ? 10.63488 13.41428 24.21731 1.000 13.86482 82 LYS A O 1
ATOM 608 N N . PRO A 1 83 ? 10.17225 15.59295 24.00960 1.000 13.19369 83 PRO A N 1
ATOM 609 C CA . PRO A 1 83 ? 10.67378 15.86318 25.36209 1.000 13.95167 83 PRO A CA 1
ATOM 610 C C . PRO A 1 83 ? 9.76334 15.21062 26.39057 1.000 13.22790 83 PRO A C 1
ATOM 611 O O . PRO A 1 83 ? 8.55710 15.09125 26.18541 1.000 14.84915 83 PRO A O 1
ATOM 615 N N . CYS A 1 84 ? 10.34046 14.75355 27.49960 1.000 14.68071 84 CYS A N 1
ATOM 616 C CA . CYS A 1 84 ? 9.48493 14.19204 28.53359 1.000 16.30722 84 CYS A CA 1
ATOM 617 C C . CYS A 1 84 ? 9.89866 14.67314 29.91277 1.000 16.64410 84 CYS A C 1
ATOM 618 O O . CYS A 1 84 ? 11.07321 14.95150 30.16626 1.000 19.62604 84 CYS A O 1
ATOM 621 N N . ASN A 1 85 ? 8.90138 14.80056 30.78656 1.000 15.37553 85 ASN A N 1
ATOM 622 C CA . ASN A 1 85 ? 9.15598 14.99221 32.20704 1.000 16.43618 85 ASN A CA 1
ATOM 623 C C . ASN A 1 85 ? 9.44544 13.62722 32.81660 1.000 15.55713 85 ASN A C 1
ATOM 624 O O . ASN A 1 85 ? 8.56834 12.74945 32.78787 1.000 15.83874 85 ASN A O 1
ATOM 629 N N . PRO A 1 86 ? 10.64621 13.39668 33.35466 1.000 15.09655 86 PRO A N 1
ATOM 630 C CA . PRO A 1 86 ? 11.04526 12.03237 33.72077 1.000 15.28604 86 PRO A CA 1
ATOM 631 C C . PRO A 1 86 ? 10.28756 11.49202 34.92097 1.000 15.01759 86 PRO A C 1
ATOM 632 O O . PRO A 1 86 ? 9.87798 12.23264 35.82243 1.000 16.28616 86 PRO A O 1
ATOM 636 N N . ARG A 1 87 ? 10.12587 10.16522 34.92771 1.000 16.14000 87 ARG A N 1
ATOM 637 C CA . ARG A 1 87 ? 9.67250 9.46670 36.11984 1.000 15.69000 87 ARG A CA 1
ATOM 638 C C . ARG A 1 87 ? 10.51659 9.91144 37.30156 1.000 16.76000 87 ARG A C 1
ATOM 639 O O . ARG A 1 87 ? 11.73865 10.02626 37.19495 1.000 18.12000 87 ARG A O 1
ATOM 647 N N . THR A 1 88 ? 9.86571 10.16383 38.42842 1.000 16.75000 88 THR A N 1
ATOM 648 C CA . THR A 1 88 ? 10.55256 10.59408 39.63679 1.000 18.87000 88 THR A CA 1
ATOM 649 C C . THR A 1 88 ? 10.81178 9.40076 40.55209 1.000 33.89000 88 THR A C 1
ATOM 650 O O . THR A 1 88 ? 10.01812 8.45663 40.62206 1.000 23.46000 88 THR A O 1
ATOM 654 N N . LEU A 1 89 ? 11.94018 9.44624 41.24866 1.000 89.67000 89 LEU A N 1
ATOM 655 C CA . LEU A 1 89 ? 12.38092 8.35256 42.10071 1.000 105.14000 89 LEU A CA 1
ATOM 656 C C . LEU A 1 89 ? 12.32945 8.77535 43.56664 1.000 48.94000 89 LEU A C 1
ATOM 657 O O . LEU A 1 89 ? 11.87683 9.87098 43.91171 1.000 62.02000 89 LEU A O 1
ATOM 662 N N . GLN A 1 90 ? 12.79717 7.88419 44.43494 1.000 61.11000 90 GLN A N 1
ATOM 663 C CA . GLN A 1 90 ? 12.82673 8.14965 45.86866 1.000 98.25000 90 GLN A CA 1
ATOM 664 C C . GLN A 1 90 ? 14.19952 8.66087 46.29123 1.000 116.90000 90 GLN A C 1
ATOM 665 O O . GLN A 1 90 ? 15.20200 8.39715 45.62633 1.000 84.44000 90 GLN A O 1
#

Nearest PDB structures (foldseek):
  9en7-assembly1_A  TM=1.012E+00  e=1.646E-17  Drosophila melanogaster
  9hql-assembly1_A  TM=9.712E-01  e=7.955E-10  Homo sapiens
  9f4g-assembly1_A  TM=9.710E-01  e=1.423E-09  Homo sapiens
  1ha1-assembly1_A  TM=9.327E-01  e=7.458E-10  Homo sapiens
  9f4k-assembly1_A  TM=9.393E-01  e=1.842E-09  Hom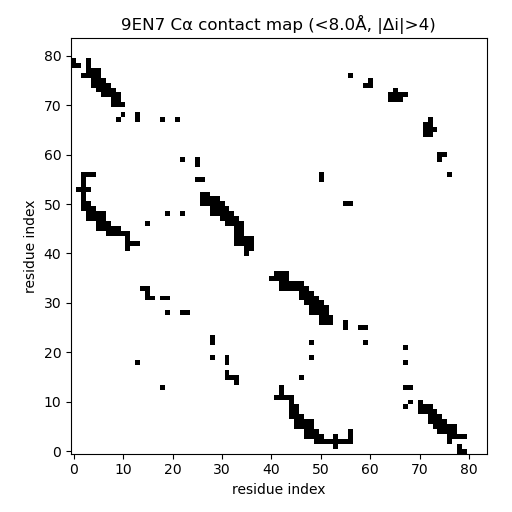o sapiens

B-factor: mean 25.38, std 21.19, range [10.76, 167.18]

Secondary structure (DSSP, 8-state):
---EEEEE---TT--HHHHHHHHGGGS-EEEEEEEE-TTT--EEEEEEEEESSTTHHHHHHHT--EEETTEEEEEEE-PPPP--

Foldseek 3Di:
DQAKKKKAQADQPQAQVQVLVQLCVLAAWDDTHFDADPPPRTGPGMIMTGHPDNVSLVVVVVPDQDDDPRTRMDIDTDDDDDDD

Sequence (84 aa):
ERGKLFVGGLSSWETTQENLSRYFCRFGDIIDCVVMKNNESGRSRGFGFVTFADPTNVNHVLQNGPHTLDGRTIDPKPCNPRTLQ

GO terms:
  GO:0030371 translation repressor activity (F, IMP)
  GO:0000932 P-body (C, IDA)
  GO:0005654 nucleoplasm (C, IDA)
  GO:0005737 cytoplasm (C, IDA)
  GO:0003697 single-stranded DNA binding (F, IDA)
  GO:0003730 mRNA 3'-UTR binding (F, IDA)
  GO:0045727 positive regulation of translation (P, IDA)
  GO:1990904 ribonucleoprotein complex (C, IDA)
  GO:0003730 mRNA 3'-UTR binding (F, TAS)
  GO:0007319 negative regulation of oskar mRNA translation (P, TAS)
  GO:0048027 mRNA 5'-UTR binding (F, TAS)
  GO:0005634 nucleus (C, HDA)
  GO:0005737 cytoplasm (C, HDA)
  GO:0045451 pole plasm oskar mRNA localization (P, IMP)
  GO:1903688 positive regulation of border follicle cell migration (P, IMP)
  GO:0048024 regulation of mRNA splicing, via spliceosome (P, IMP)
  GO:0005515 protein binding (F, IPI)
  GO:0043186 P granule (C, IPI)
  GO:0032991 protein-containing complex (C, IPI)
  GO:1990904 ribonucleoprotein complex (C, IPI)

Solvent-accessible surface area: 5518 Å² total; per-residue (Å²): 128,208,3,41,0,54,0,5,38,6,8,168,114,4,72,51,122,34,0,25,146,22,0,63,172,27,19,113,36,125,66,20,50,5,66,93,55,146,155,56,44,141,18,138,15,46,0,42,0,6,4,55,69,61,83,22,8,97,72,0,68,135,85,40,120,8,82,9,59,81,114,97,8,71,19,106,83,38,146,17,196,122,149,226